Protein AF-A0AA42NZ29-F1 (afdb_monomer_lite)

Sequence (131 aa):
MLQWSRVFVLLVAALACSACGPRYFVEPPTHEAGRICASVCESQKVTCDFHNRARAESDQRSCESEKSRVISRCSGIADDKQRHNCEGGNGAGNYCGSPALPSCNAPYAQCLLSCGGTVNEVRTDTGVPVY

Radius of gyration: 24.27 Å; chains: 1; bounding box: 47×46×59 Å

Structure (mmCIF, N/CA/C/O backbone):
data_AF-A0AA42NZ29-F1
#
_entry.id   AF-A0AA42NZ29-F1
#
loop_
_atom_site.group_PDB
_atom_site.id
_atom_site.type_symbol
_atom_site.label_atom_id
_atom_site.label_alt_id
_atom_site.label_comp_id
_atom_site.label_asym_id
_atom_site.label_entity_id
_atom_site.label_seq_id
_atom_site.pdbx_PDB_ins_code
_atom_site.Cartn_x
_atom_site.Cartn_y
_atom_site.Cartn_z
_atom_site.occupancy
_atom_site.B_iso_or_equiv
_atom_site.auth_seq_id
_atom_site.auth_comp_id
_atom_site.auth_asym_id
_atom_site.auth_atom_id
_atom_site.pdbx_PDB_model_num
ATOM 1 N N . MET A 1 1 ? -24.373 35.431 -1.628 1.00 49.38 1 MET A N 1
ATOM 2 C CA . MET A 1 1 ? -23.763 34.289 -0.900 1.00 49.38 1 MET A CA 1
ATOM 3 C C . MET A 1 1 ? -23.521 33.054 -1.783 1.00 49.38 1 MET A C 1
ATOM 5 O O . MET A 1 1 ? -22.487 32.426 -1.617 1.00 49.38 1 MET A O 1
ATOM 9 N N . LEU A 1 2 ? -24.378 32.723 -2.767 1.00 53.66 2 LEU A N 1
ATOM 10 C CA . LEU A 1 2 ? -24.186 31.542 -3.642 1.00 53.66 2 LEU A CA 1
ATOM 11 C C . LEU A 1 2 ? -22.939 31.584 -4.557 1.00 53.66 2 LEU A C 1
ATOM 13 O O . LEU A 1 2 ? -22.400 30.538 -4.905 1.00 53.66 2 LEU A O 1
ATOM 17 N N . GLN A 1 3 ? -22.472 32.769 -4.962 1.00 56.41 3 GLN A N 1
ATOM 18 C CA . GLN A 1 3 ? -21.387 32.899 -5.947 1.00 56.41 3 GLN A CA 1
ATOM 19 C C . GLN A 1 3 ? -20.009 32.531 -5.377 1.00 56.41 3 GLN A C 1
ATOM 21 O O . GLN A 1 3 ? -19.215 31.895 -6.059 1.00 56.41 3 GLN A O 1
ATOM 26 N N . TRP A 1 4 ? -19.760 32.838 -4.101 1.00 56.75 4 TRP A N 1
ATOM 27 C CA . TRP A 1 4 ? -18.533 32.438 -3.399 1.00 56.75 4 TRP A CA 1
ATOM 28 C C . TRP A 1 4 ? -18.485 30.936 -3.119 1.00 56.75 4 TRP A C 1
ATOM 30 O O . TRP A 1 4 ? -17.429 30.327 -3.232 1.00 56.75 4 TRP A O 1
ATOM 40 N N . SER A 1 5 ? -19.636 30.319 -2.837 1.00 63.41 5 SER A N 1
ATOM 41 C CA . SER A 1 5 ? -19.730 28.873 -2.616 1.00 63.41 5 SER A CA 1
ATOM 42 C C . SER A 1 5 ? -19.386 28.080 -3.886 1.00 63.41 5 SER A C 1
ATOM 44 O O . SER A 1 5 ? -18.649 27.103 -3.820 1.00 63.41 5 SER A O 1
ATOM 46 N N . ARG A 1 6 ? -19.805 28.562 -5.066 1.00 70.69 6 ARG A N 1
ATOM 47 C CA . ARG A 1 6 ? -19.435 27.964 -6.363 1.00 70.69 6 ARG A CA 1
ATOM 48 C C . ARG A 1 6 ? -17.943 28.075 -6.665 1.00 70.69 6 ARG A C 1
ATOM 50 O O . ARG A 1 6 ? -17.351 27.106 -7.123 1.00 70.69 6 ARG A O 1
ATOM 57 N N . VAL A 1 7 ? -17.339 29.230 -6.384 1.00 76.44 7 VAL A N 1
ATOM 58 C CA . VAL A 1 7 ? -15.891 29.430 -6.556 1.00 76.44 7 VAL A CA 1
ATOM 59 C C . VAL A 1 7 ? -15.111 28.525 -5.606 1.00 76.44 7 VAL A C 1
ATOM 61 O O . VAL A 1 7 ? -14.152 27.899 -6.035 1.00 76.44 7 VAL A O 1
ATOM 64 N N . PHE A 1 8 ? -15.555 28.384 -4.355 1.00 75.50 8 PHE A N 1
ATOM 65 C CA . PHE A 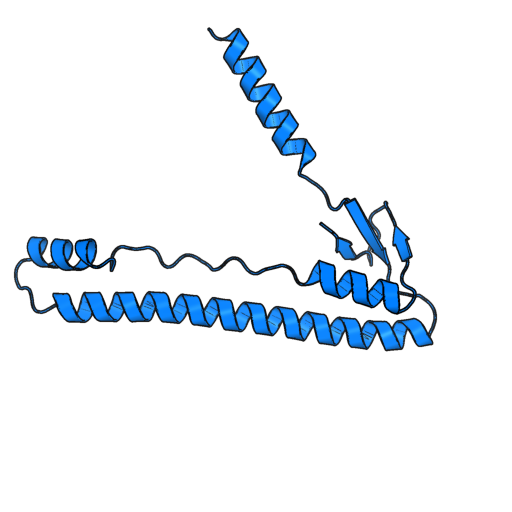1 8 ? -14.904 27.520 -3.370 1.00 75.50 8 PHE A CA 1
ATOM 66 C C . PHE A 1 8 ? -14.995 26.035 -3.749 1.00 75.50 8 PHE A C 1
ATOM 68 O O . PHE A 1 8 ? -13.997 25.327 -3.689 1.00 75.50 8 PHE A O 1
ATOM 75 N N . VAL A 1 9 ? -16.159 25.574 -4.220 1.00 79.75 9 VAL A N 1
ATOM 76 C CA . VAL A 1 9 ? -16.334 24.201 -4.727 1.00 79.75 9 VAL A CA 1
ATOM 77 C C . VAL A 1 9 ? -15.450 23.946 -5.951 1.00 79.75 9 VAL A C 1
ATOM 79 O O . VAL A 1 9 ? -14.820 22.896 -6.029 1.00 79.75 9 VAL A O 1
ATOM 82 N N . LEU A 1 10 ? -15.344 24.907 -6.874 1.00 78.25 10 LEU A N 1
ATOM 83 C CA . LEU A 1 10 ? -14.458 24.794 -8.038 1.00 78.25 10 LEU A CA 1
ATOM 84 C C 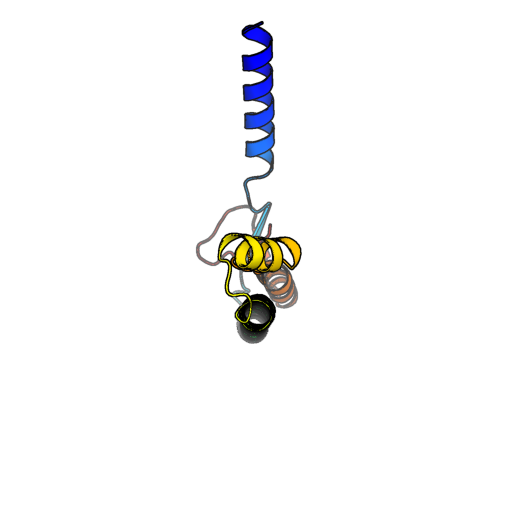. LEU A 1 10 ? -12.976 24.767 -7.640 1.00 78.25 10 LEU A C 1
ATOM 86 O O . LEU A 1 10 ? -12.211 24.005 -8.222 1.00 78.25 10 LEU A O 1
ATOM 90 N N . LEU A 1 11 ? -12.575 25.545 -6.633 1.00 77.31 11 LEU A N 1
ATOM 91 C CA . LEU A 1 11 ? -11.203 25.568 -6.117 1.00 77.31 11 LEU A CA 1
ATOM 92 C C . LEU A 1 11 ? -10.836 24.260 -5.404 1.00 77.31 11 LEU A C 1
ATOM 94 O O . LEU A 1 11 ? -9.757 23.721 -5.636 1.00 77.31 11 LEU A O 1
ATOM 98 N N . VAL A 1 12 ? -11.745 23.717 -4.589 1.00 75.44 12 VAL A N 1
ATOM 99 C CA . VAL A 1 12 ? -11.564 22.418 -3.919 1.00 75.44 12 VAL A CA 1
ATOM 100 C C . VAL A 1 12 ? -11.538 21.277 -4.938 1.00 75.44 12 VAL A C 1
ATOM 102 O O . VAL A 1 12 ? -10.692 20.393 -4.833 1.00 75.44 12 VAL A O 1
ATOM 105 N N . ALA A 1 13 ? -12.395 21.315 -5.963 1.00 70.56 13 ALA A N 1
ATOM 106 C CA . ALA A 1 13 ? -12.372 20.339 -7.051 1.00 70.56 13 ALA A CA 1
ATOM 107 C C . ALA A 1 13 ? -11.073 20.424 -7.876 1.00 70.56 13 ALA A C 1
ATOM 109 O O . ALA A 1 13 ? -10.482 19.396 -8.197 1.00 70.56 13 ALA A O 1
ATOM 110 N N . ALA A 1 14 ? -10.581 21.634 -8.162 1.00 68.81 14 ALA A N 1
ATOM 111 C CA . ALA A 1 14 ? -9.322 21.834 -8.877 1.00 68.81 14 ALA A CA 1
ATOM 112 C C . ALA A 1 14 ? -8.100 21.364 -8.064 1.00 68.81 14 ALA A C 1
ATOM 114 O O . ALA A 1 14 ? -7.197 20.749 -8.633 1.00 68.81 14 ALA A O 1
ATOM 115 N N . LEU A 1 15 ? -8.081 21.587 -6.742 1.00 67.06 15 LEU A N 1
ATOM 116 C CA . LEU A 1 15 ? -7.041 21.043 -5.858 1.00 67.06 15 LEU A CA 1
ATOM 117 C C . LEU A 1 15 ? -7.121 19.515 -5.723 1.00 67.06 15 LEU A C 1
ATOM 119 O O . LEU A 1 15 ? -6.089 18.858 -5.632 1.00 67.06 15 LEU A O 1
ATOM 123 N N . ALA A 1 16 ? -8.322 18.933 -5.729 1.00 62.69 16 ALA A N 1
ATOM 124 C CA . ALA A 1 16 ? -8.486 17.482 -5.688 1.00 62.69 16 ALA A CA 1
ATOM 125 C C . ALA A 1 16 ? -7.970 16.805 -6.974 1.00 62.69 16 ALA A C 1
ATOM 127 O O . ALA A 1 16 ? -7.429 15.700 -6.918 1.00 62.69 16 ALA A O 1
ATOM 128 N N . CYS A 1 17 ? -8.075 17.476 -8.126 1.00 60.28 17 CYS A N 1
ATOM 129 C CA . CYS A 1 17 ? -7.583 16.952 -9.401 1.00 60.28 17 CYS A CA 1
ATOM 130 C C . CYS A 1 17 ? -6.058 17.049 -9.578 1.00 60.28 17 CYS A C 1
ATOM 132 O O . CYS A 1 17 ? -5.500 16.247 -10.322 1.00 60.28 17 CYS A O 1
ATOM 134 N N . SER A 1 18 ? -5.358 17.971 -8.907 1.00 57.22 18 SER A N 1
ATOM 135 C CA . SER A 1 18 ? -3.898 18.124 -9.063 1.00 57.22 18 SER A CA 1
ATOM 136 C C . SER A 1 18 ? -3.064 17.109 -8.266 1.00 57.22 18 SER A C 1
ATOM 138 O O . SER A 1 18 ? -1.858 17.001 -8.490 1.00 57.22 18 SER A O 1
ATOM 140 N N . ALA A 1 19 ? -3.695 16.328 -7.382 1.00 55.84 19 ALA A N 1
ATOM 141 C CA . ALA A 1 19 ? -3.060 15.246 -6.622 1.00 55.84 19 ALA A CA 1
ATOM 142 C C . ALA A 1 19 ? -3.282 13.842 -7.226 1.00 55.84 19 ALA A C 1
ATOM 144 O O . ALA A 1 19 ? -2.830 12.847 -6.662 1.00 55.84 19 ALA A O 1
ATOM 145 N N . CYS A 1 20 ? -3.987 13.729 -8.356 1.00 60.53 20 CYS A N 1
ATOM 146 C CA . CYS A 1 20 ? -4.437 12.443 -8.893 1.00 60.53 20 CYS A CA 1
ATOM 147 C C . CYS A 1 20 ? -3.581 11.966 -10.072 1.00 60.53 20 CYS A C 1
ATOM 149 O O . CYS A 1 20 ? -3.995 12.036 -11.226 1.00 60.53 20 CYS A O 1
ATOM 151 N N . GLY A 1 21 ? -2.400 11.418 -9.792 1.00 63.00 21 GLY A N 1
ATOM 152 C CA . GLY A 1 21 ? -1.731 10.563 -10.770 1.00 63.00 21 GLY A CA 1
ATOM 153 C C . GLY A 1 21 ? -0.284 10.226 -10.424 1.00 63.00 21 GLY A C 1
ATOM 154 O O . GLY A 1 21 ? 0.420 11.086 -9.895 1.00 63.00 21 GLY A O 1
ATOM 155 N N . PRO A 1 22 ? 0.176 8.999 -10.730 1.00 67.00 22 PRO A N 1
ATOM 156 C CA . PRO A 1 22 ? 1.601 8.701 -10.700 1.00 67.00 22 PRO A CA 1
ATOM 157 C C . PRO A 1 22 ? 2.313 9.616 -11.700 1.00 67.00 22 PRO A C 1
ATOM 159 O O . PRO A 1 22 ? 1.852 9.778 -12.832 1.00 67.00 22 PRO A O 1
ATOM 162 N N . ARG A 1 23 ? 3.410 10.248 -11.274 1.00 68.75 23 ARG A N 1
ATOM 163 C CA . ARG A 1 23 ? 4.130 11.222 -12.112 1.00 68.75 23 ARG A CA 1
ATOM 164 C C . ARG A 1 23 ? 4.983 10.560 -13.186 1.00 68.75 23 ARG A C 1
ATOM 166 O O . ARG A 1 23 ? 5.319 11.206 -14.170 1.00 68.75 23 ARG A O 1
ATOM 173 N N . TYR A 1 24 ? 5.342 9.300 -12.978 1.00 77.88 24 TYR A N 1
ATOM 174 C CA . TYR A 1 24 ? 6.166 8.520 -13.885 1.00 77.88 24 TYR A CA 1
ATOM 175 C C . TYR A 1 24 ? 5.980 7.020 -13.631 1.00 77.88 24 TYR A C 1
ATOM 177 O O . TYR A 1 24 ? 5.565 6.591 -12.548 1.00 77.88 24 TYR A O 1
ATOM 185 N N . PHE A 1 25 ? 6.289 6.227 -14.651 1.00 84.62 25 PHE A N 1
ATOM 186 C CA . PHE A 1 25 ? 6.251 4.771 -14.643 1.00 84.62 25 PHE A CA 1
ATOM 187 C C . PHE A 1 25 ? 7.660 4.228 -14.843 1.00 84.62 25 PHE A C 1
ATOM 189 O O . PHE A 1 25 ? 8.423 4.765 -15.643 1.00 84.62 25 PHE A O 1
ATOM 196 N N . VAL A 1 26 ? 8.015 3.169 -14.119 1.00 85.75 26 VAL A N 1
ATOM 197 C CA . VAL A 1 26 ? 9.294 2.481 -14.322 1.00 85.75 26 VAL A CA 1
ATOM 198 C C . VAL A 1 26 ? 9.062 1.185 -15.081 1.00 85.75 26 VAL A C 1
ATOM 200 O O . VAL A 1 26 ? 8.325 0.310 -14.626 1.00 85.75 26 VAL A O 1
ATOM 203 N N . GLU A 1 27 ? 9.704 1.085 -16.239 1.00 87.31 27 GLU A N 1
ATOM 204 C CA . GLU A 1 27 ? 9.720 -0.089 -17.100 1.00 87.31 27 GLU A CA 1
ATOM 205 C C . GLU A 1 27 ? 10.826 -1.052 -16.636 1.00 87.31 27 GLU A C 1
ATOM 207 O O . GLU A 1 27 ? 11.959 -0.611 -16.394 1.00 87.31 27 GLU A O 1
ATOM 212 N N . PRO A 1 28 ? 10.555 -2.363 -16.535 1.00 84.62 28 PRO A N 1
ATOM 213 C CA . PRO A 1 28 ? 11.603 -3.334 -16.263 1.00 84.62 28 PRO A CA 1
ATOM 214 C C . PRO A 1 28 ? 12.608 -3.425 -17.431 1.00 84.62 28 PRO A C 1
ATOM 216 O O . PRO A 1 28 ? 12.240 -3.256 -18.597 1.00 84.62 28 PRO A O 1
ATOM 219 N N . PRO A 1 29 ? 13.886 -3.729 -17.150 1.00 85.44 29 PRO A N 1
ATOM 220 C CA . PRO A 1 29 ? 14.910 -3.885 -18.181 1.00 85.44 29 PRO A CA 1
ATOM 221 C C . PRO A 1 29 ? 14.621 -5.067 -19.124 1.00 85.44 29 PRO A C 1
ATOM 223 O O . PRO A 1 29 ? 14.254 -6.160 -18.693 1.00 85.44 29 PRO A O 1
ATOM 226 N N . THR A 1 30 ? 14.861 -4.878 -20.426 1.00 84.38 30 THR A N 1
ATOM 227 C CA . THR A 1 30 ? 14.599 -5.894 -21.468 1.00 84.38 30 THR A CA 1
ATOM 228 C C . THR A 1 30 ? 15.764 -6.859 -21.709 1.00 84.38 30 THR A C 1
ATOM 230 O O . THR A 1 30 ? 15.564 -7.959 -22.234 1.00 84.38 30 THR A O 1
ATOM 233 N N . HIS A 1 31 ? 16.977 -6.477 -21.311 1.00 87.00 31 HIS A N 1
ATOM 234 C CA . HIS A 1 31 ? 18.194 -7.268 -21.481 1.00 87.00 31 HIS A CA 1
ATOM 235 C C . HIS A 1 31 ? 18.318 -8.363 -20.408 1.00 87.00 31 HIS A C 1
ATOM 237 O O . HIS A 1 31 ? 17.817 -8.230 -19.293 1.00 87.00 31 HIS A O 1
ATOM 243 N N . GLU A 1 32 ? 18.997 -9.463 -20.736 1.00 85.75 32 GLU A N 1
ATOM 244 C CA . GLU A 1 32 ? 18.999 -10.688 -19.924 1.00 85.75 32 GLU A CA 1
ATOM 245 C C . GLU A 1 32 ? 19.535 -10.490 -18.498 1.00 85.75 32 GLU A C 1
ATOM 247 O O . GLU A 1 32 ? 18.875 -10.889 -17.539 1.00 85.75 32 GLU A O 1
ATOM 252 N N . ALA A 1 33 ? 20.668 -9.798 -18.342 1.00 86.69 33 ALA A N 1
ATOM 253 C CA . ALA A 1 33 ? 21.232 -9.495 -17.024 1.00 86.69 33 ALA A CA 1
ATOM 254 C C . ALA A 1 33 ? 20.288 -8.630 -16.164 1.00 86.69 33 ALA A C 1
ATOM 256 O O . ALA A 1 33 ? 20.121 -8.878 -14.968 1.00 86.69 33 ALA A O 1
ATOM 257 N N . GLY A 1 34 ? 19.610 -7.661 -16.782 1.00 84.94 34 GLY A N 1
ATOM 258 C CA . GLY A 1 34 ? 18.643 -6.796 -16.117 1.00 84.94 34 GLY A CA 1
ATOM 259 C C . GLY A 1 34 ? 17.409 -7.561 -15.647 1.00 84.94 34 GLY A C 1
ATOM 260 O O . GLY A 1 34 ? 16.933 -7.311 -14.543 1.00 84.94 34 GLY A O 1
ATOM 261 N N . ARG A 1 35 ? 16.926 -8.546 -16.417 1.00 89.38 35 ARG A N 1
ATOM 262 C CA . ARG A 1 35 ? 15.804 -9.407 -15.995 1.00 89.38 35 ARG A CA 1
ATOM 263 C C . ARG A 1 35 ? 16.139 -10.232 -14.753 1.00 89.38 35 ARG A C 1
ATOM 265 O O . ARG A 1 35 ? 15.303 -10.355 -13.860 1.00 89.38 35 ARG A O 1
ATOM 272 N N . ILE A 1 36 ? 17.362 -10.757 -14.667 1.00 92.50 36 ILE A N 1
ATOM 273 C CA . ILE A 1 36 ? 17.828 -11.476 -13.471 1.00 92.50 36 ILE A CA 1
ATOM 274 C C . ILE A 1 36 ? 17.852 -10.521 -12.272 1.00 92.50 36 ILE A C 1
ATOM 276 O O . ILE A 1 36 ? 17.322 -10.851 -11.214 1.00 92.50 36 ILE A O 1
ATOM 280 N N . CYS A 1 37 ? 18.375 -9.307 -12.446 1.00 91.81 37 CYS A N 1
ATOM 281 C CA . CYS A 1 37 ? 18.375 -8.285 -11.399 1.00 91.81 37 CYS A CA 1
ATOM 282 C C . CYS A 1 37 ? 16.945 -7.896 -10.963 1.00 91.81 37 CYS A C 1
ATOM 284 O O . CYS A 1 37 ? 16.645 -7.864 -9.770 1.00 91.81 37 CYS A O 1
ATOM 286 N N . ALA A 1 38 ? 16.022 -7.713 -11.912 1.00 91.31 38 ALA A N 1
ATOM 287 C CA . ALA A 1 38 ? 14.620 -7.404 -11.637 1.00 91.31 38 ALA A CA 1
ATOM 288 C C . ALA A 1 38 ? 13.913 -8.502 -10.818 1.00 91.31 38 ALA A C 1
ATOM 290 O O . ALA A 1 38 ? 13.088 -8.185 -9.964 1.00 91.31 38 ALA A O 1
ATOM 291 N N . SER A 1 39 ? 14.275 -9.779 -10.992 1.00 91.31 39 SER A N 1
ATOM 292 C CA . SER A 1 39 ? 13.728 -10.868 -10.162 1.00 91.31 39 SER A CA 1
ATOM 293 C C . SER A 1 39 ? 14.091 -10.743 -8.671 1.00 91.31 39 SER A C 1
ATOM 295 O O . SER A 1 39 ? 13.308 -11.113 -7.789 1.00 91.31 39 SER A O 1
ATOM 297 N N . VAL A 1 40 ? 15.250 -10.147 -8.364 1.00 93.19 40 VAL A N 1
ATOM 298 C CA . VAL A 1 40 ? 15.648 -9.827 -6.987 1.00 93.19 40 VAL A CA 1
ATOM 299 C C . VAL A 1 40 ? 14.789 -8.684 -6.445 1.00 93.19 40 VAL A C 1
ATOM 301 O O . VAL A 1 40 ? 14.332 -8.749 -5.304 1.00 93.19 40 VAL A O 1
ATOM 304 N N . CYS A 1 41 ? 14.506 -7.670 -7.267 1.00 92.81 41 CYS A N 1
ATOM 305 C CA . CYS A 1 41 ? 13.594 -6.582 -6.910 1.00 92.81 41 CYS A CA 1
ATOM 306 C C . CYS A 1 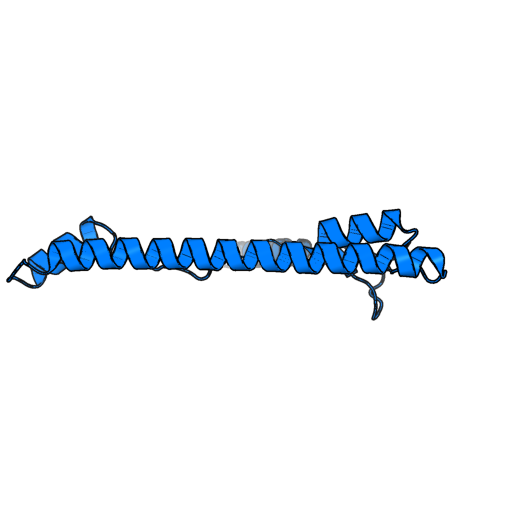41 ? 12.177 -7.096 -6.612 1.00 92.81 41 CYS A C 1
ATOM 308 O O . CYS A 1 41 ? 11.558 -6.659 -5.643 1.00 92.81 41 CYS A O 1
ATOM 310 N N . GLU A 1 42 ? 11.683 -8.059 -7.396 1.00 91.88 42 GLU A N 1
ATOM 311 C CA . GLU A 1 42 ? 10.385 -8.711 -7.169 1.00 91.88 42 GLU A CA 1
ATOM 312 C C . GLU A 1 42 ? 10.348 -9.384 -5.789 1.00 91.88 42 GLU A C 1
ATOM 314 O O . GLU A 1 42 ? 9.421 -9.192 -5.002 1.00 91.88 42 GLU A O 1
ATOM 319 N N . SER A 1 43 ? 11.420 -10.103 -5.449 1.00 93.06 43 SER A N 1
ATOM 320 C CA . SER A 1 43 ? 11.564 -10.779 -4.155 1.00 93.06 43 SER A CA 1
ATOM 321 C C . SER A 1 43 ? 11.577 -9.786 -2.984 1.00 93.06 43 SER A C 1
ATOM 323 O O . SER A 1 43 ? 10.954 -10.024 -1.944 1.00 93.06 43 SER A O 1
ATOM 325 N N . GLN A 1 44 ? 12.240 -8.636 -3.153 1.00 92.38 44 GLN A N 1
ATOM 326 C CA . GLN A 1 44 ? 12.233 -7.557 -2.160 1.00 92.38 44 GLN A CA 1
ATOM 327 C C . GLN A 1 44 ? 10.842 -6.941 -1.991 1.00 92.38 44 GLN A C 1
ATOM 329 O O . GLN A 1 44 ? 10.421 -6.683 -0.862 1.00 92.38 44 GLN A O 1
ATOM 334 N N . LYS A 1 45 ? 10.102 -6.748 -3.089 1.00 92.81 45 LYS A N 1
ATOM 335 C CA . LYS A 1 45 ? 8.730 -6.236 -3.046 1.00 92.81 45 LYS A CA 1
ATOM 336 C C . LYS A 1 45 ? 7.805 -7.173 -2.272 1.00 92.81 45 LYS A C 1
ATOM 338 O O . LYS A 1 45 ? 7.140 -6.719 -1.345 1.00 92.81 45 LYS A O 1
ATOM 343 N N . VAL A 1 46 ? 7.828 -8.472 -2.577 1.00 92.62 46 VAL A N 1
ATOM 344 C CA . VAL A 1 46 ? 7.032 -9.481 -1.853 1.00 92.62 46 VAL A CA 1
ATOM 345 C C . VAL A 1 46 ? 7.365 -9.479 -0.359 1.00 92.62 46 VAL A C 1
ATOM 347 O O . VAL A 1 46 ? 6.468 -9.537 0.481 1.00 92.62 46 VAL A O 1
ATOM 350 N N . THR A 1 47 ? 8.648 -9.354 -0.018 1.00 94.06 47 THR A N 1
ATOM 351 C CA . THR A 1 47 ? 9.104 -9.272 1.377 1.00 94.06 47 THR A CA 1
ATOM 352 C C . THR A 1 47 ? 8.564 -8.019 2.074 1.00 94.06 47 THR A C 1
ATOM 354 O O . THR A 1 47 ? 8.050 -8.102 3.189 1.00 94.06 47 THR A O 1
ATOM 357 N N . CYS A 1 48 ? 8.616 -6.862 1.410 1.00 92.88 48 CYS A N 1
ATOM 358 C CA . CYS A 1 48 ? 8.047 -5.609 1.909 1.00 92.88 48 CYS A CA 1
ATOM 359 C C . CYS A 1 48 ? 6.530 -5.723 2.139 1.00 92.88 48 CYS A C 1
ATOM 361 O O . CYS A 1 48 ? 6.043 -5.383 3.220 1.00 92.88 48 CYS A O 1
ATOM 363 N N . ASP A 1 49 ? 5.792 -6.272 1.171 1.00 92.50 49 ASP A N 1
ATOM 364 C CA . ASP A 1 49 ? 4.344 -6.467 1.278 1.00 92.50 49 ASP A CA 1
ATOM 365 C C . ASP A 1 49 ? 3.991 -7.404 2.440 1.00 92.50 49 ASP A C 1
ATOM 367 O O . ASP A 1 49 ? 3.064 -7.130 3.207 1.00 92.50 49 ASP A O 1
ATOM 371 N N . PHE A 1 50 ? 4.757 -8.483 2.617 1.00 92.56 50 PHE A N 1
ATOM 372 C CA . PHE A 1 50 ? 4.587 -9.406 3.734 1.00 92.56 50 PHE A CA 1
ATOM 373 C C . PHE A 1 50 ? 4.820 -8.720 5.085 1.00 92.56 50 PHE A C 1
ATOM 375 O O . PHE A 1 50 ? 3.980 -8.831 5.978 1.00 92.56 50 PHE A O 1
ATOM 382 N N . HIS A 1 51 ? 5.912 -7.966 5.238 1.00 91.81 51 HIS A N 1
ATOM 383 C CA . HIS A 1 51 ? 6.196 -7.241 6.479 1.00 91.81 51 HIS A CA 1
ATOM 384 C C . HIS A 1 51 ? 5.118 -6.209 6.810 1.00 91.81 51 HIS A C 1
ATOM 386 O O . HIS A 1 51 ? 4.689 -6.118 7.963 1.00 91.81 51 HIS A O 1
ATOM 392 N N . ASN A 1 52 ? 4.645 -5.466 5.810 1.00 91.31 52 ASN A N 1
ATOM 393 C CA . ASN A 1 52 ? 3.592 -4.475 6.001 1.00 91.31 52 ASN A CA 1
ATOM 394 C C . ASN A 1 52 ? 2.272 -5.128 6.423 1.00 91.31 52 ASN A C 1
ATOM 396 O O . ASN A 1 52 ? 1.623 -4.629 7.341 1.00 91.31 52 ASN A O 1
ATOM 400 N N . ARG A 1 53 ? 1.906 -6.269 5.821 1.00 90.81 53 ARG A N 1
ATOM 401 C CA . ARG A 1 53 ? 0.729 -7.059 6.226 1.00 90.81 53 ARG A CA 1
ATOM 402 C C . ARG A 1 53 ? 0.871 -7.620 7.633 1.00 90.81 53 ARG A C 1
ATOM 404 O O . ARG A 1 53 ? -0.030 -7.444 8.444 1.00 90.81 53 ARG A O 1
ATOM 411 N N . ALA A 1 54 ? 2.012 -8.224 7.954 1.00 91.00 54 ALA A N 1
ATOM 412 C CA . ALA A 1 54 ? 2.261 -8.780 9.279 1.00 91.00 54 ALA A CA 1
ATOM 413 C C . ALA A 1 54 ? 2.176 -7.703 10.373 1.00 91.00 54 ALA A C 1
ATOM 415 O O . ALA A 1 54 ? 1.584 -7.932 11.429 1.00 91.00 54 ALA A O 1
ATOM 416 N N . ARG A 1 55 ? 2.717 -6.507 10.107 1.00 90.75 55 ARG A N 1
ATOM 417 C CA . ARG A 1 55 ? 2.626 -5.359 11.016 1.00 90.75 55 ARG A CA 1
ATOM 418 C C . ARG A 1 55 ? 1.187 -4.877 11.178 1.00 90.75 55 ARG A C 1
ATOM 420 O O . ARG A 1 55 ? 0.719 -4.760 12.302 1.00 90.75 55 ARG A O 1
ATOM 427 N N . ALA A 1 56 ? 0.476 -4.690 10.070 1.00 91.00 56 ALA A N 1
ATOM 428 C CA . ALA A 1 56 ? -0.944 -4.354 10.052 1.00 91.00 56 ALA A CA 1
ATOM 429 C C . ALA A 1 56 ? -1.792 -5.330 10.893 1.00 91.00 56 ALA A C 1
ATOM 431 O O . ALA A 1 56 ? -2.546 -4.913 11.771 1.00 91.00 56 ALA A O 1
ATOM 432 N N . GLU A 1 57 ? -1.636 -6.636 10.678 1.00 90.44 57 GLU A N 1
ATOM 433 C CA . GLU A 1 57 ? -2.341 -7.667 11.445 1.00 90.44 57 GLU A CA 1
ATOM 434 C C . GLU A 1 57 ? -1.947 -7.676 12.927 1.00 90.44 57 GLU A C 1
ATOM 436 O O . GLU A 1 57 ? -2.763 -7.998 13.791 1.00 90.44 57 GLU A O 1
ATOM 441 N N . SER A 1 58 ? -0.685 -7.381 13.243 1.00 90.62 58 SER A N 1
ATOM 442 C CA . SER A 1 58 ? -0.207 -7.270 14.623 1.00 90.62 58 SER A CA 1
ATOM 443 C C . SER A 1 58 ? -0.842 -6.078 15.339 1.00 90.62 58 SER A C 1
ATOM 445 O O . SER A 1 58 ? -1.323 -6.222 16.464 1.00 90.62 58 SER A O 1
ATOM 447 N N . ASP A 1 59 ? -0.890 -4.921 14.684 1.00 89.75 59 ASP A N 1
ATOM 448 C CA . ASP A 1 59 ? -1.490 -3.702 15.228 1.00 89.75 59 ASP A CA 1
ATOM 449 C C . ASP A 1 59 ? -2.998 -3.898 15.446 1.00 89.75 59 ASP A C 1
ATOM 451 O O . ASP A 1 59 ? -3.529 -3.571 16.510 1.00 89.75 59 ASP A O 1
ATOM 455 N N . GLN A 1 60 ? -3.680 -4.538 14.489 1.00 90.88 60 GLN A N 1
ATOM 456 C CA . GLN A 1 60 ? -5.096 -4.877 14.616 1.00 90.88 60 GLN A CA 1
ATOM 457 C C . GLN A 1 60 ? -5.353 -5.850 15.775 1.00 90.88 60 GLN A C 1
ATOM 459 O O . GLN A 1 60 ? -6.226 -5.601 16.606 1.00 90.88 60 GLN A O 1
ATOM 464 N N . ARG A 1 61 ? -4.570 -6.933 15.882 1.00 91.31 61 ARG A N 1
ATOM 465 C CA . ARG A 1 61 ? -4.680 -7.886 17.001 1.00 91.31 61 ARG A CA 1
ATOM 466 C C . ARG A 1 61 ? -4.420 -7.224 18.348 1.00 91.31 61 ARG A C 1
ATOM 468 O O . ARG A 1 61 ? -5.095 -7.546 19.321 1.00 91.31 61 ARG A O 1
ATOM 475 N N . SER A 1 62 ? -3.469 -6.298 18.402 1.00 91.00 62 SER A N 1
ATOM 476 C CA . SER A 1 62 ? -3.161 -5.546 19.617 1.00 91.00 62 SER A CA 1
ATOM 477 C C . SER A 1 62 ? -4.343 -4.670 20.030 1.00 91.00 62 SER A C 1
ATOM 479 O O . SER A 1 62 ? -4.750 -4.714 21.187 1.00 91.00 62 SER A O 1
ATOM 481 N N . CYS A 1 63 ? -4.961 -3.957 19.085 1.00 90.44 63 CYS A N 1
ATOM 482 C CA . CYS A 1 63 ? -6.160 -3.159 19.345 1.00 90.44 63 CYS A CA 1
ATOM 483 C C . CYS A 1 63 ? -7.321 -4.009 19.889 1.00 90.44 63 CYS A C 1
ATOM 485 O O . CYS A 1 63 ? -7.888 -3.691 20.936 1.00 90.44 63 CYS A O 1
ATOM 487 N N . GLU A 1 64 ? -7.632 -5.129 19.231 1.00 90.50 64 GLU A N 1
ATOM 488 C CA . GLU A 1 64 ? -8.716 -6.022 19.664 1.00 90.50 64 GLU A CA 1
ATOM 489 C C . GLU A 1 64 ? -8.418 -6.677 21.021 1.00 90.50 64 GLU A C 1
ATOM 491 O O . GLU A 1 64 ? -9.306 -6.820 21.864 1.00 90.50 64 GLU A O 1
ATOM 496 N N . SER A 1 65 ? -7.153 -7.023 21.281 1.00 92.00 65 SER A N 1
ATOM 497 C CA . SER A 1 65 ? -6.712 -7.543 22.578 1.00 92.00 65 SER A CA 1
ATOM 498 C C . SER A 1 65 ? -6.912 -6.520 23.697 1.00 92.00 65 SER A C 1
ATOM 500 O O . SER A 1 65 ? -7.450 -6.860 24.753 1.00 92.00 65 SER A O 1
ATOM 502 N N . GLU A 1 66 ? -6.507 -5.265 23.491 1.00 90.69 66 GLU A N 1
ATOM 503 C CA . GLU A 1 66 ? -6.697 -4.202 24.484 1.00 90.69 66 GLU A CA 1
ATOM 504 C C . GLU A 1 66 ? -8.182 -3.941 24.754 1.00 90.69 66 GLU A C 1
ATOM 506 O O . GLU A 1 66 ? -8.606 -3.867 25.910 1.00 90.69 66 GLU A O 1
ATOM 511 N N . LYS A 1 67 ? -9.008 -3.926 23.706 1.00 90.62 67 LYS A N 1
ATOM 512 C CA . LYS A 1 67 ? -10.463 -3.836 23.846 1.00 90.62 67 LYS A CA 1
ATOM 513 C C . LYS A 1 67 ? -11.035 -5.001 24.656 1.00 90.62 67 LYS A C 1
ATOM 515 O O . LYS A 1 67 ? -11.790 -4.776 25.602 1.00 90.62 67 LYS A O 1
ATOM 520 N N . SER A 1 68 ? -10.647 -6.238 24.342 1.00 91.00 68 SER A N 1
ATOM 521 C CA . SER A 1 68 ? -11.096 -7.424 25.081 1.00 91.00 68 SER A CA 1
ATOM 522 C C . SER A 1 68 ? -10.686 -7.376 26.555 1.00 91.00 68 SER A C 1
ATOM 524 O O . SER A 1 68 ? -11.458 -7.801 27.418 1.00 91.00 68 SER A O 1
ATOM 526 N N . ARG A 1 69 ? -9.496 -6.844 26.869 1.00 91.69 69 ARG A N 1
ATOM 527 C CA . ARG A 1 69 ? -9.039 -6.646 28.254 1.00 91.69 69 ARG A CA 1
ATOM 528 C C . ARG A 1 69 ? -9.917 -5.657 29.008 1.00 91.69 69 ARG A C 1
ATOM 530 O O . ARG A 1 69 ? -10.253 -5.910 30.164 1.00 91.69 69 ARG A O 1
ATOM 537 N N . VAL A 1 70 ? -10.300 -4.553 28.372 1.00 91.69 70 VAL A N 1
ATOM 538 C CA . VAL A 1 70 ? -11.185 -3.553 28.983 1.00 91.69 70 VAL A CA 1
ATOM 539 C C . VAL A 1 70 ? -12.582 -4.130 29.216 1.00 91.69 70 VAL A C 1
ATOM 541 O O . VAL A 1 70 ? -13.098 -4.012 30.326 1.00 91.69 70 VAL A O 1
ATOM 544 N N . ILE A 1 71 ? -13.156 -4.821 28.228 1.00 90.06 71 ILE A N 1
ATOM 545 C CA . ILE A 1 71 ? -14.470 -5.476 28.360 1.00 90.06 71 ILE A CA 1
ATOM 546 C C . ILE A 1 71 ? -14.451 -6.480 29.519 1.00 90.06 71 ILE A C 1
ATOM 548 O O . ILE A 1 71 ? -15.306 -6.432 30.401 1.00 90.06 71 ILE A O 1
ATOM 552 N N . SER A 1 72 ? -13.428 -7.338 29.583 1.00 92.75 72 SER A N 1
ATOM 553 C CA . SER A 1 72 ? -13.283 -8.310 30.672 1.00 92.75 72 SER A CA 1
ATOM 554 C C . SER A 1 72 ? -13.077 -7.659 32.042 1.00 92.75 72 SER A C 1
ATOM 556 O O . SER A 1 72 ? -13.434 -8.255 33.054 1.00 92.75 72 SER A O 1
ATOM 558 N N . ARG A 1 73 ? -12.487 -6.461 32.110 1.00 92.06 73 ARG A N 1
ATOM 559 C CA . ARG A 1 73 ? -12.328 -5.719 33.368 1.00 92.06 73 ARG A CA 1
ATOM 560 C C . ARG A 1 73 ? -13.656 -5.122 33.835 1.00 92.06 73 ARG A C 1
ATOM 562 O O . ARG A 1 73 ? -13.938 -5.132 35.029 1.00 92.06 73 ARG A O 1
ATOM 569 N N . CYS A 1 74 ? -14.460 -4.603 32.909 1.00 91.75 74 CYS A N 1
ATOM 570 C CA . CYS A 1 74 ? -15.739 -3.962 33.215 1.00 91.75 74 CYS A CA 1
ATOM 571 C C . CYS A 1 74 ? -16.903 -4.966 33.368 1.00 91.75 74 CYS A C 1
ATOM 573 O O . CYS A 1 74 ? -17.954 -4.596 33.887 1.00 91.75 74 CYS A O 1
ATOM 575 N N . SER A 1 75 ? -16.734 -6.237 32.979 1.00 90.88 75 SER A N 1
ATOM 576 C CA . SER A 1 75 ? -17.801 -7.253 32.997 1.00 90.88 75 SER A CA 1
ATOM 577 C C . SER A 1 75 ? -18.338 -7.605 34.389 1.00 90.88 75 SER A C 1
ATOM 579 O O . SER A 1 75 ? -19.426 -8.159 34.495 1.00 90.88 75 SER A O 1
ATOM 581 N N . GLY A 1 76 ? -17.596 -7.299 35.459 1.00 91.06 76 GLY A N 1
ATOM 582 C CA . GLY A 1 76 ? -18.045 -7.500 36.843 1.00 91.06 76 GLY A CA 1
ATOM 583 C C . GLY A 1 76 ? -19.068 -6.467 37.336 1.00 91.06 76 GLY A C 1
ATOM 584 O O . GLY A 1 76 ? -19.588 -6.603 38.441 1.00 91.06 76 GLY A O 1
ATOM 585 N N . ILE A 1 77 ? -19.352 -5.427 36.547 1.00 91.94 77 ILE A N 1
ATOM 586 C CA . ILE A 1 77 ? -20.309 -4.375 36.896 1.00 91.94 77 ILE A CA 1
ATOM 587 C C . ILE A 1 77 ? -21.724 -4.841 36.522 1.00 91.94 77 ILE A C 1
ATOM 589 O O . ILE A 1 77 ? -22.028 -5.051 35.347 1.00 91.94 77 ILE A O 1
ATOM 593 N N . ALA A 1 78 ? -22.583 -4.990 37.536 1.00 87.94 78 ALA A N 1
ATOM 594 C CA . ALA A 1 78 ? -23.954 -5.483 37.380 1.00 87.94 78 ALA A CA 1
ATOM 595 C C . ALA A 1 78 ? -24.896 -4.478 36.692 1.00 87.94 78 ALA A C 1
ATOM 597 O O . ALA A 1 78 ? -25.830 -4.889 36.012 1.00 87.94 78 ALA A O 1
ATOM 598 N N . ASP A 1 79 ? -24.657 -3.175 36.863 1.00 94.12 79 ASP A N 1
ATOM 599 C CA . ASP A 1 79 ? -25.429 -2.125 36.198 1.00 94.12 79 ASP A CA 1
ATOM 600 C C . ASP A 1 79 ? -24.885 -1.856 34.785 1.00 94.12 79 ASP A C 1
ATOM 602 O O . ASP A 1 79 ? -23.730 -1.464 34.602 1.00 94.12 79 ASP A O 1
ATOM 606 N N . ASP A 1 80 ? -25.733 -2.040 33.774 1.00 90.31 80 ASP A N 1
ATOM 607 C CA . ASP A 1 80 ? -25.351 -1.921 32.362 1.00 90.31 80 ASP A CA 1
ATOM 608 C C . ASP A 1 80 ? -24.858 -0.515 31.992 1.00 90.31 80 ASP A C 1
ATOM 610 O O . ASP A 1 80 ? -23.927 -0.363 31.197 1.00 90.31 80 ASP A O 1
ATOM 614 N N . LYS A 1 81 ? -25.441 0.531 32.592 1.00 92.19 81 LYS A N 1
ATOM 615 C CA . LYS A 1 81 ? -25.048 1.920 32.329 1.00 92.19 81 LYS A CA 1
ATOM 616 C C . LYS A 1 81 ? -23.660 2.203 32.901 1.00 92.19 81 LYS A C 1
ATOM 618 O O . LYS A 1 81 ? -22.835 2.834 32.241 1.00 92.19 81 LYS A O 1
ATOM 623 N N . GLN A 1 82 ? -23.375 1.722 34.108 1.00 91.19 82 GLN A N 1
ATOM 624 C CA . GLN A 1 82 ? -22.048 1.811 34.712 1.00 91.19 82 GLN A CA 1
ATOM 625 C C . GLN A 1 82 ? -21.015 0.973 33.949 1.00 91.19 82 GLN A C 1
ATOM 627 O O . GLN A 1 82 ? -19.886 1.435 33.768 1.00 91.19 82 GLN A O 1
ATOM 632 N N . ARG A 1 83 ? -2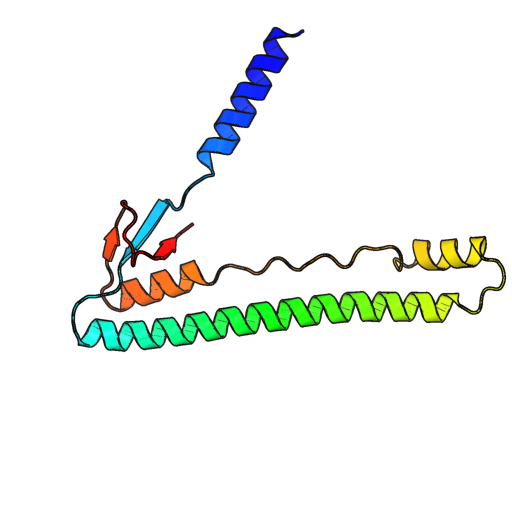1.396 -0.206 33.439 1.00 91.62 83 ARG A N 1
ATOM 633 C CA . ARG A 1 83 ? -20.527 -1.036 32.595 1.00 91.62 83 ARG A CA 1
ATOM 634 C C . ARG A 1 83 ? -20.147 -0.315 31.304 1.00 91.62 83 ARG A C 1
ATOM 636 O O . ARG A 1 83 ? -18.960 -0.194 31.016 1.00 91.62 83 ARG A O 1
ATOM 643 N N . HIS A 1 84 ? -21.115 0.253 30.587 1.00 89.75 84 HIS A N 1
ATOM 644 C CA . HIS A 1 84 ? -20.832 1.020 29.372 1.00 89.75 84 HIS A CA 1
ATOM 645 C C . HIS A 1 84 ? -20.027 2.295 29.633 1.00 89.75 84 HIS A C 1
ATOM 647 O O . HIS A 1 84 ? -19.173 2.649 28.823 1.00 89.75 84 HIS A O 1
ATOM 653 N N . ASN A 1 85 ? -20.223 2.961 30.773 1.00 91.88 85 ASN A N 1
ATOM 654 C CA . ASN A 1 85 ? -19.372 4.087 31.163 1.00 91.88 85 ASN A CA 1
ATOM 655 C C . ASN A 1 85 ? -17.924 3.646 31.436 1.00 91.88 85 ASN A C 1
ATOM 657 O O . ASN A 1 85 ? -16.992 4.346 31.045 1.00 91.88 85 ASN A O 1
ATOM 661 N N . CYS A 1 86 ? -17.727 2.486 32.072 1.00 91.25 86 CYS A N 1
ATOM 662 C CA . CYS A 1 86 ? -16.406 1.888 32.276 1.00 91.25 86 CYS A CA 1
ATOM 663 C C . CYS A 1 86 ? -15.749 1.537 30.935 1.00 91.25 86 CYS A C 1
ATOM 665 O O . CYS A 1 86 ? -14.623 1.954 30.673 1.00 91.25 86 CYS A O 1
ATOM 667 N N . GLU A 1 87 ? -16.461 0.837 30.055 1.00 91.75 87 GLU A N 1
ATOM 668 C CA . GLU A 1 87 ? -15.977 0.451 28.727 1.00 91.75 87 GLU A CA 1
ATOM 669 C C . GLU A 1 87 ? -15.646 1.673 27.860 1.00 91.75 87 GLU A C 1
ATOM 671 O O . GLU A 1 87 ? -14.560 1.753 27.284 1.00 91.75 87 GLU A O 1
ATOM 676 N N . GLY A 1 88 ? -16.551 2.652 27.801 1.00 86.88 88 GLY A N 1
ATOM 677 C CA . GLY A 1 88 ? -16.385 3.882 27.031 1.00 86.88 88 GLY A CA 1
ATOM 678 C C . GLY A 1 88 ? -15.255 4.764 27.560 1.00 86.88 88 GLY A C 1
ATOM 679 O O . GLY A 1 88 ? -14.424 5.222 26.780 1.00 86.88 88 GLY A O 1
ATOM 680 N N . GLY A 1 89 ? -15.161 4.938 28.883 1.00 87.75 89 GLY A N 1
ATOM 681 C CA . GLY A 1 89 ? -14.093 5.714 29.523 1.00 87.75 89 GLY A CA 1
ATOM 682 C C . GLY A 1 89 ? -12.701 5.089 29.383 1.00 87.75 89 GLY A C 1
ATOM 683 O O . GLY A 1 89 ? -11.704 5.800 29.451 1.00 87.75 89 GLY A O 1
ATOM 684 N N . ASN A 1 90 ? -12.630 3.776 29.147 1.00 85.62 90 ASN A N 1
ATOM 685 C CA . ASN A 1 90 ? -11.383 3.035 28.939 1.00 85.62 90 ASN A CA 1
ATOM 686 C C . ASN A 1 90 ? -11.146 2.655 27.464 1.00 85.62 90 ASN A C 1
ATOM 688 O O . ASN A 1 90 ? -10.238 1.883 27.168 1.00 85.62 90 ASN A O 1
ATOM 692 N N . GLY A 1 91 ? -11.939 3.188 26.527 1.00 81.56 91 GLY A N 1
ATOM 693 C CA . GLY A 1 91 ? -11.690 3.037 25.093 1.00 81.56 91 GLY A CA 1
ATOM 694 C C . GLY A 1 91 ? -12.085 1.690 24.478 1.00 81.56 91 GLY A C 1
ATOM 695 O O . GLY A 1 91 ? -11.727 1.441 23.331 1.00 81.56 91 GLY A O 1
ATOM 696 N N . ALA A 1 92 ? -12.867 0.839 25.156 1.00 82.00 92 ALA A N 1
ATOM 697 C CA . ALA A 1 92 ? -13.418 -0.379 24.539 1.00 82.00 92 ALA A CA 1
ATOM 698 C C . ALA A 1 92 ? -14.399 -0.080 23.390 1.00 82.00 92 ALA A C 1
ATOM 700 O O . ALA A 1 92 ? -14.624 -0.925 22.524 1.00 82.00 92 ALA A O 1
ATOM 701 N N . GLY A 1 93 ? -14.969 1.127 23.366 1.00 75.12 93 GLY A N 1
ATOM 702 C CA . GLY A 1 93 ? -15.790 1.618 22.258 1.00 75.12 93 GLY A CA 1
ATOM 703 C C . GLY A 1 93 ? -14.990 2.086 21.038 1.00 75.12 93 GLY A C 1
ATOM 704 O O . GLY A 1 93 ? -15.594 2.377 20.007 1.00 75.12 93 GLY A O 1
ATOM 705 N N . ASN A 1 94 ? -13.656 2.166 21.123 1.00 82.88 94 ASN A N 1
ATOM 706 C CA . ASN A 1 94 ? -12.843 2.608 19.996 1.00 82.88 94 ASN A CA 1
ATOM 707 C C . ASN A 1 94 ? -12.881 1.576 18.865 1.00 82.88 94 ASN A C 1
ATOM 709 O O . ASN A 1 94 ? -12.817 0.363 19.079 1.00 82.88 94 ASN A O 1
ATOM 713 N N . TYR A 1 95 ? -12.990 2.080 17.640 1.00 81.56 95 TYR A N 1
ATOM 714 C CA . TYR A 1 95 ? -12.977 1.258 16.442 1.00 81.56 95 TYR A CA 1
ATOM 715 C C . TYR A 1 95 ? -11.540 0.850 16.094 1.00 81.56 95 TYR A C 1
ATOM 717 O O . TYR A 1 95 ? -10.690 1.707 15.849 1.00 81.56 95 TYR A O 1
ATOM 725 N N . CYS A 1 96 ? -11.281 -0.458 16.036 1.00 85.38 96 CYS A N 1
ATOM 726 C CA . CYS A 1 96 ? -10.044 -1.007 15.487 1.00 85.38 96 CYS A CA 1
ATOM 727 C C . CYS A 1 96 ? -10.129 -0.967 13.958 1.00 85.38 96 CYS A C 1
ATOM 729 O O . CYS A 1 96 ? -10.620 -1.895 13.317 1.00 85.38 96 CYS A O 1
ATOM 731 N N . GLY A 1 97 ? -9.727 0.165 13.379 1.00 80.06 97 GLY A N 1
ATOM 732 C CA . GLY A 1 97 ? -9.787 0.372 11.936 1.00 80.06 97 GLY A CA 1
ATOM 733 C C . GLY A 1 97 ? -8.865 -0.547 11.149 1.00 80.06 97 GLY A C 1
ATOM 734 O O . GLY A 1 97 ? -7.855 -1.032 11.661 1.00 80.06 97 GLY A O 1
ATOM 735 N N . SER A 1 98 ? -9.206 -0.761 9.875 1.00 77.25 98 SER A N 1
ATOM 736 C CA . SER A 1 98 ? -8.305 -1.444 8.952 1.00 77.25 98 SER A CA 1
ATOM 737 C C . SER A 1 98 ? -7.008 -0.638 8.811 1.00 77.25 98 SER A C 1
ATOM 739 O O . SER A 1 98 ? -7.062 0.546 8.465 1.00 77.25 98 SER A O 1
ATOM 741 N N . PRO A 1 99 ? -5.845 -1.248 9.073 1.00 76.56 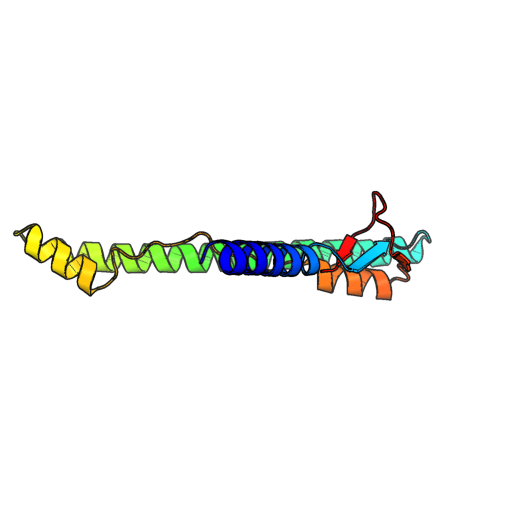99 PRO A N 1
ATOM 742 C CA . PRO A 1 99 ? -4.563 -0.567 8.964 1.00 76.56 99 PRO A CA 1
ATOM 743 C C . PRO A 1 99 ? -4.292 -0.167 7.510 1.00 76.56 99 PRO A C 1
ATOM 745 O O . PRO A 1 99 ? -4.492 -0.953 6.583 1.00 76.56 99 PRO A O 1
ATOM 748 N N . ALA A 1 100 ? -3.815 1.061 7.305 1.00 77.12 100 ALA A N 1
ATOM 749 C CA . ALA A 1 100 ? -3.329 1.499 6.003 1.00 77.12 100 ALA A CA 1
ATOM 750 C C . ALA A 1 100 ? -1.950 0.877 5.749 1.00 77.12 100 ALA A C 1
ATOM 752 O O . ALA A 1 100 ? -1.010 1.114 6.510 1.00 77.12 100 ALA A O 1
ATOM 753 N N . LEU A 1 101 ? -1.821 0.081 4.685 1.00 81.94 101 LEU A N 1
ATOM 754 C CA . LEU A 1 101 ? -0.532 -0.486 4.302 1.00 81.94 101 LEU A CA 1
ATOM 755 C C . LEU A 1 101 ? 0.263 0.526 3.466 1.00 81.94 101 LEU A C 1
ATOM 757 O O . LEU A 1 101 ? -0.265 1.031 2.470 1.00 81.94 101 LEU A O 1
ATOM 761 N N . PRO A 1 102 ? 1.528 0.814 3.818 1.00 82.94 102 PRO A N 1
ATOM 762 C CA . PRO A 1 102 ? 2.387 1.617 2.964 1.00 82.94 102 PRO A CA 1
ATOM 763 C C . PRO A 1 102 ? 2.705 0.867 1.661 1.00 82.94 102 PRO A C 1
ATOM 765 O O . PRO A 1 102 ? 2.833 -0.357 1.639 1.00 82.94 102 PRO A O 1
ATOM 768 N N . SER A 1 103 ? 2.829 1.615 0.563 1.00 84.69 103 SER A N 1
ATOM 769 C CA . SER A 1 103 ? 3.131 1.057 -0.759 1.00 84.69 103 SER A CA 1
ATOM 770 C C . SER A 1 103 ? 4.599 0.647 -0.879 1.00 84.69 103 SER A C 1
ATOM 772 O O . SER A 1 103 ? 5.497 1.441 -0.602 1.00 84.69 103 SER A O 1
ATOM 774 N N . CYS A 1 104 ? 4.843 -0.561 -1.391 1.00 90.25 104 CYS A N 1
ATOM 775 C CA . CYS A 1 104 ? 6.179 -1.060 -1.726 1.00 90.25 104 CYS A CA 1
ATOM 776 C C . CYS A 1 104 ? 6.610 -0.720 -3.168 1.00 90.25 104 CYS A C 1
ATOM 778 O O . CYS A 1 104 ? 7.667 -1.160 -3.619 1.00 90.25 104 CYS A O 1
ATOM 780 N N . ASN A 1 105 ? 5.821 0.068 -3.913 1.00 87.69 105 ASN A N 1
ATOM 781 C CA . ASN A 1 105 ? 6.114 0.374 -5.319 1.00 87.69 105 ASN A CA 1
ATOM 782 C C . ASN A 1 105 ? 7.306 1.322 -5.500 1.00 87.69 105 ASN A C 1
ATOM 784 O O . ASN A 1 105 ? 8.085 1.120 -6.422 1.00 87.69 105 ASN A O 1
ATOM 788 N N . ALA A 1 106 ? 7.479 2.320 -4.629 1.00 86.62 106 ALA A N 1
ATOM 789 C CA . ALA A 1 106 ? 8.606 3.252 -4.708 1.00 86.62 106 ALA A CA 1
ATOM 790 C C . ALA A 1 106 ? 9.982 2.560 -4.558 1.00 86.62 106 ALA A C 1
ATOM 792 O O . ALA A 1 106 ? 10.821 2.725 -5.445 1.00 86.62 106 ALA A O 1
ATOM 793 N N . PRO A 1 107 ? 10.236 1.737 -3.515 1.00 88.38 107 PRO A N 1
ATOM 794 C CA . PRO A 1 107 ? 11.509 1.020 -3.407 1.00 88.38 107 PRO A CA 1
ATOM 795 C C . PRO A 1 107 ? 11.695 -0.015 -4.525 1.00 88.38 107 PRO A C 1
ATOM 797 O O . PRO A 1 107 ? 12.807 -0.191 -5.020 1.00 88.38 107 PRO A O 1
ATOM 800 N N . TYR A 1 108 ? 10.614 -0.658 -4.975 1.00 90.38 108 TYR A N 1
ATOM 801 C CA . TYR A 1 108 ? 10.658 -1.579 -6.111 1.00 90.38 108 TYR A CA 1
ATOM 802 C C . TYR A 1 108 ? 11.064 -0.874 -7.414 1.00 90.38 108 TYR A C 1
ATOM 804 O O . TYR A 1 108 ? 11.973 -1.331 -8.104 1.00 90.38 108 TYR A O 1
ATOM 812 N N . ALA A 1 109 ? 10.460 0.277 -7.714 1.00 89.81 109 ALA A N 1
ATOM 813 C CA . ALA A 1 109 ? 10.798 1.092 -8.874 1.00 89.81 109 ALA A CA 1
ATOM 814 C C . ALA A 1 109 ? 12.262 1.558 -8.834 1.00 89.81 109 ALA A C 1
ATOM 816 O O . ALA A 1 109 ? 12.971 1.451 -9.832 1.00 89.81 109 ALA A O 1
ATOM 817 N N . GLN A 1 110 ? 12.755 1.985 -7.668 1.00 90.00 110 GLN A N 1
ATOM 818 C CA . GLN A 1 110 ? 14.163 2.352 -7.492 1.00 90.00 110 GLN A CA 1
ATOM 819 C C . GLN A 1 110 ? 15.117 1.172 -7.756 1.00 90.00 110 GLN A C 1
ATOM 821 O O . GLN A 1 110 ? 16.183 1.344 -8.355 1.00 90.00 110 GLN A O 1
ATOM 826 N N . CYS A 1 111 ? 14.733 -0.036 -7.338 1.00 91.50 111 CYS A N 1
ATOM 827 C CA . CYS A 1 111 ? 15.490 -1.253 -7.616 1.00 91.50 111 CYS A CA 1
ATOM 828 C C . CYS A 1 111 ? 15.523 -1.561 -9.122 1.00 91.50 111 CYS A C 1
ATOM 830 O O . CYS A 1 111 ? 16.599 -1.790 -9.673 1.00 91.50 111 CYS A O 1
ATOM 832 N N . LEU A 1 112 ? 14.383 -1.460 -9.818 1.00 92.19 112 LEU A N 1
ATOM 833 C CA . LEU A 1 112 ? 14.316 -1.643 -11.272 1.00 92.19 112 LEU A CA 1
ATOM 834 C C . LEU A 1 112 ? 15.213 -0.653 -12.027 1.00 92.19 112 LEU A C 1
ATOM 836 O O . LEU A 1 112 ? 15.930 -1.068 -12.935 1.00 92.19 112 LEU A O 1
ATOM 840 N N . LEU A 1 113 ? 15.244 0.622 -11.624 1.00 90.38 113 LEU A N 1
ATOM 841 C CA . LEU A 1 113 ? 16.146 1.623 -12.215 1.00 90.38 113 LEU A CA 1
ATOM 842 C C . LEU A 1 113 ? 17.622 1.255 -12.028 1.00 90.38 113 LEU A C 1
ATOM 844 O O . LEU A 1 113 ? 18.429 1.428 -12.938 1.00 90.38 113 LEU A O 1
ATOM 848 N N . SER A 1 114 ? 17.968 0.679 -10.876 1.00 91.31 114 SER A N 1
ATOM 849 C CA . SER A 1 114 ? 19.334 0.218 -10.587 1.00 91.31 114 SER A CA 1
ATOM 850 C C . SER A 1 114 ? 19.729 -0.995 -11.444 1.00 91.31 114 SER A C 1
ATOM 852 O O . SER A 1 114 ? 20.904 -1.189 -11.743 1.00 91.31 114 SER A O 1
ATOM 854 N N . CYS A 1 115 ? 18.744 -1.778 -11.889 1.00 89.88 115 CYS A N 1
ATOM 855 C CA . CYS A 1 115 ? 18.900 -2.895 -12.820 1.00 89.88 115 CYS A CA 1
ATOM 856 C C . CYS A 1 115 ? 18.887 -2.479 -14.307 1.00 89.88 115 CYS A C 1
ATOM 858 O O . CYS A 1 115 ? 18.884 -3.346 -15.183 1.00 89.88 115 CYS A O 1
ATOM 860 N N . GLY A 1 116 ? 18.848 -1.177 -14.612 1.00 89.88 116 GLY A N 1
ATOM 861 C CA . GLY A 1 116 ? 18.777 -0.660 -15.982 1.00 89.88 116 GLY A CA 1
ATOM 862 C C . GLY A 1 116 ? 17.357 -0.538 -16.544 1.00 89.88 116 GLY A C 1
ATOM 863 O O . GLY A 1 116 ? 17.185 -0.530 -17.763 1.00 89.88 116 GLY A O 1
ATOM 864 N N . GLY A 1 117 ? 16.343 -0.485 -15.678 1.00 87.81 117 GLY A N 1
ATOM 865 C CA . GLY A 1 117 ? 14.988 -0.083 -16.049 1.00 87.81 117 GLY A CA 1
ATOM 866 C C . GLY A 1 117 ? 14.929 1.381 -16.489 1.00 87.81 117 GLY A C 1
ATOM 867 O O . GLY A 1 117 ? 15.814 2.178 -16.170 1.00 87.81 117 GLY A O 1
ATOM 868 N N . THR A 1 118 ? 13.885 1.745 -17.226 1.00 86.75 118 THR A N 1
ATOM 869 C CA . THR A 1 118 ? 13.732 3.096 -17.786 1.00 86.75 118 THR A CA 1
ATOM 870 C C . THR A 1 118 ? 12.511 3.798 -17.221 1.00 86.75 118 THR A C 1
ATOM 872 O O . THR A 1 118 ? 11.509 3.164 -16.900 1.00 86.75 118 THR A O 1
ATOM 875 N N . VAL A 1 119 ? 12.588 5.122 -17.111 1.00 88.25 119 VAL A N 1
ATOM 876 C CA . VA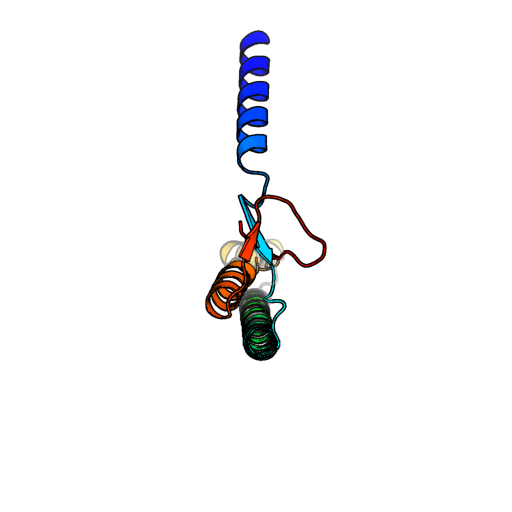L A 1 119 ? 11.458 5.953 -16.690 1.00 88.25 119 VAL A CA 1
ATOM 877 C C . VAL A 1 119 ? 10.665 6.367 -17.924 1.00 88.25 119 VAL A C 1
ATOM 879 O O . VAL A 1 119 ? 11.231 6.945 -18.848 1.00 88.25 119 VAL A O 1
ATOM 882 N N . ASN A 1 120 ? 9.365 6.101 -17.916 1.00 83.12 120 ASN A N 1
ATOM 883 C CA . ASN A 1 120 ? 8.420 6.500 -18.947 1.00 83.12 120 ASN A CA 1
ATOM 884 C C . ASN A 1 120 ? 7.326 7.380 -18.330 1.00 83.12 120 ASN A C 1
ATOM 886 O O . ASN A 1 120 ? 6.790 7.082 -17.265 1.00 83.12 120 ASN A O 1
ATOM 890 N N . GLU A 1 121 ? 6.969 8.471 -19.003 1.00 77.50 121 GLU A N 1
ATOM 891 C CA . GLU A 1 121 ? 5.838 9.318 -18.587 1.00 77.50 121 GLU A CA 1
ATOM 892 C C . GLU A 1 121 ? 4.487 8.698 -18.977 1.00 77.50 121 GLU A C 1
ATOM 894 O O . GLU A 1 121 ? 3.457 8.970 -18.361 1.00 77.50 121 GLU A O 1
ATOM 899 N N . VAL A 1 122 ? 4.493 7.826 -19.988 1.00 77.69 122 VAL A N 1
ATOM 900 C CA . VAL A 1 122 ? 3.307 7.126 -20.483 1.00 77.69 122 VAL A CA 1
ATOM 901 C C . VAL A 1 122 ? 3.174 5.779 -19.781 1.00 77.69 122 VAL A C 1
ATOM 903 O O . VAL A 1 122 ? 4.145 5.035 -19.655 1.00 77.69 122 VAL A O 1
ATOM 906 N N . ARG A 1 123 ? 1.951 5.450 -19.351 1.00 73.81 123 ARG A N 1
ATOM 907 C CA . ARG A 1 123 ? 1.641 4.137 -18.782 1.00 73.81 123 ARG A CA 1
ATOM 908 C C . ARG A 1 123 ? 1.795 3.049 -19.843 1.00 73.81 123 ARG A C 1
ATOM 910 O O . ARG A 1 123 ? 1.148 3.105 -20.885 1.00 73.81 123 ARG A O 1
ATOM 917 N N . THR A 1 124 ? 2.568 2.033 -19.507 1.00 76.38 124 THR A N 1
ATOM 918 C CA . THR A 1 124 ? 2.715 0.777 -20.247 1.00 76.38 124 THR A CA 1
ATOM 919 C C . THR A 1 124 ? 2.110 -0.375 -19.441 1.00 76.38 124 THR A C 1
ATOM 921 O O . THR A 1 124 ? 1.887 -0.241 -18.234 1.00 76.38 124 THR A O 1
ATOM 924 N N . ASP A 1 125 ? 1.842 -1.515 -20.084 1.00 75.56 125 ASP A N 1
ATOM 925 C CA . ASP A 1 125 ? 1.257 -2.694 -19.417 1.00 75.56 125 ASP A CA 1
ATOM 926 C C . ASP A 1 125 ? 2.167 -3.265 -18.315 1.00 75.56 125 ASP A C 1
ATOM 928 O O . ASP A 1 125 ? 1.696 -3.879 -17.358 1.00 75.56 125 ASP A O 1
ATOM 932 N N . THR A 1 126 ? 3.474 -3.032 -18.434 1.00 77.31 126 THR A N 1
ATOM 933 C CA . THR A 1 126 ? 4.516 -3.478 -17.500 1.00 77.31 126 THR A CA 1
ATOM 934 C C . THR A 1 126 ? 5.053 -2.370 -16.596 1.00 77.31 126 THR A C 1
ATOM 936 O O . THR A 1 126 ? 5.904 -2.631 -15.746 1.00 77.31 126 THR A O 1
ATOM 939 N N . GLY A 1 127 ? 4.573 -1.136 -16.762 1.00 75.50 127 GLY A N 1
ATOM 940 C CA . GLY A 1 127 ? 5.071 0.036 -16.055 1.00 75.50 127 GLY A CA 1
ATOM 941 C C . GLY A 1 127 ? 4.611 0.083 -14.601 1.00 75.50 127 GLY A C 1
ATOM 942 O O . GLY A 1 127 ? 3.415 0.123 -14.301 1.00 75.50 127 GLY A O 1
ATOM 943 N N . VAL A 1 128 ? 5.565 0.151 -13.675 1.00 80.31 128 VAL A N 1
ATOM 944 C CA . VAL A 1 128 ? 5.278 0.305 -12.245 1.00 80.31 128 VAL A CA 1
ATOM 945 C C . VAL A 1 128 ? 4.976 1.772 -11.952 1.00 80.31 128 VAL A C 1
ATOM 947 O O . VAL A 1 128 ? 5.854 2.610 -12.169 1.00 80.31 128 VAL A O 1
ATOM 950 N N . PRO A 1 129 ? 3.784 2.116 -11.434 1.00 78.06 129 PRO A N 1
ATOM 951 C CA . PRO A 1 129 ? 3.463 3.495 -11.100 1.00 78.06 129 PRO A CA 1
ATOM 952 C C . PRO A 1 129 ? 4.252 3.953 -9.873 1.00 78.06 129 PRO A C 1
ATOM 954 O O . PRO A 1 129 ? 4.238 3.289 -8.829 1.00 78.06 129 PRO A O 1
ATOM 957 N N . VAL A 1 130 ? 4.877 5.122 -9.985 1.00 75.50 130 VAL A N 1
ATOM 958 C CA . VAL A 1 130 ? 5.514 5.808 -8.861 1.00 75.50 130 VAL A CA 1
ATOM 959 C C . VAL A 1 130 ? 4.711 7.063 -8.536 1.00 75.50 130 VAL A C 1
ATOM 961 O O . VAL A 1 130 ? 4.459 7.906 -9.403 1.00 75.50 130 VAL A O 1
ATOM 964 N N . TYR A 1 131 ? 4.254 7.124 -7.287 1.00 67.12 131 TYR A N 1
ATOM 965 C CA . TYR A 1 131 ? 3.408 8.182 -6.740 1.00 67.12 131 TYR A CA 1
ATOM 966 C C . TYR A 1 131 ? 4.240 9.156 -5.915 1.00 67.12 131 TYR A C 1
ATOM 968 O O . TYR A 1 131 ? 5.126 8.670 -5.175 1.00 67.12 131 TYR A O 1
#

Foldseek 3Di:
DVVVVVVVVVVVVVVVVVPDFQQKWWAFDPDDQSVVLLVVLVVVQVVLQVVLVVVQVVLLVVLVVQLVVQLVVLVVDPDPVSSVVSSVVSCNVPDSDRDDGDHSLQVSSVSRVVSVIDIGSDDDPRIRGHD

pLDDT: mean 83.64, std 10.34, range [49.38, 94.12]

Secondary structure (DSSP, 8-state):
-HHHHHHHHHHHHHHHHTT-S-SEEEEPP-SHHHHHHHHHHHHHHHHHHHHHHHHHHHHHHHHHHHHHHHHHHHTT-SSHHHHHHHHHHTTTTS--PPPPPPPSHHHHHHHHHHTT-EEESS--TTPEEE-